Protein AF-A0A3M1F9H2-F1 (afdb_monomer_lite)

Radius of gyration: 16.43 Å; chains: 1; bounding box: 31×28×47 Å

Structure (mmCIF, N/CA/C/O backbone):
data_AF-A0A3M1F9H2-F1
#
_entry.id   AF-A0A3M1F9H2-F1
#
loop_
_atom_site.group_PDB
_atom_site.id
_atom_site.type_symbol
_atom_site.label_atom_id
_atom_site.label_alt_id
_atom_site.label_comp_id
_atom_site.label_asym_id
_atom_site.label_entity_id
_atom_site.label_seq_id
_atom_site.pdbx_PDB_ins_code
_atom_site.Cartn_x
_atom_site.Cartn_y
_atom_site.Cartn_z
_atom_site.occupancy
_atom_site.B_iso_or_equiv
_atom_site.auth_seq_id
_atom_site.auth_comp_id
_atom_site.auth_asym_id
_atom_site.auth_atom_id
_atom_site.pdbx_PDB_model_num
ATOM 1 N N . MET A 1 1 ? -10.374 -6.368 -17.206 1.00 89.44 1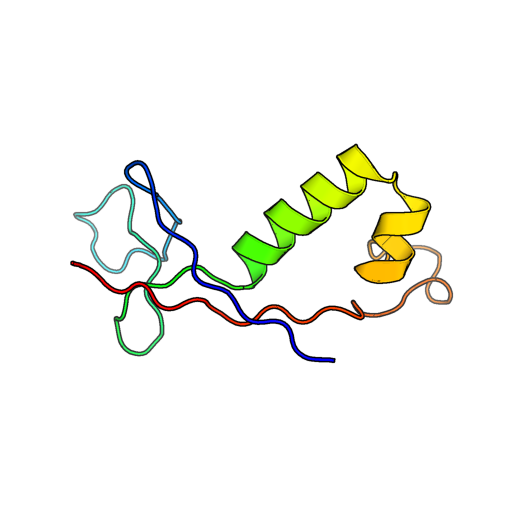 MET A N 1
ATOM 2 C CA . MET A 1 1 ? -10.476 -7.552 -16.316 1.00 89.44 1 MET A CA 1
ATOM 3 C C . MET A 1 1 ? -10.620 -7.065 -14.877 1.00 89.44 1 MET A C 1
ATOM 5 O O . MET A 1 1 ? -9.997 -6.061 -14.565 1.00 89.44 1 MET A O 1
ATOM 9 N N . ARG A 1 2 ? -11.417 -7.723 -14.018 1.00 96.12 2 ARG A N 1
ATOM 10 C CA . ARG A 1 2 ? -11.489 -7.409 -12.576 1.00 96.12 2 ARG A CA 1
ATOM 11 C C . ARG A 1 2 ? -11.201 -8.659 -11.750 1.00 96.12 2 ARG A C 1
ATOM 13 O O . ARG A 1 2 ? -11.836 -9.684 -11.971 1.00 96.12 2 ARG A O 1
ATOM 20 N N . ILE A 1 3 ? -10.285 -8.540 -10.793 1.00 96.12 3 ILE A N 1
ATOM 21 C CA . ILE A 1 3 ? -9.965 -9.575 -9.806 1.00 96.12 3 ILE A CA 1
ATOM 22 C C . ILE A 1 3 ? -10.458 -9.087 -8.443 1.00 96.12 3 ILE A C 1
ATOM 24 O O . ILE A 1 3 ? -10.351 -7.903 -8.133 1.00 96.12 3 ILE A O 1
ATOM 28 N N . LYS A 1 4 ? -11.025 -9.992 -7.644 1.00 96.44 4 LYS A N 1
ATOM 29 C CA . LYS A 1 4 ? -11.442 -9.721 -6.265 1.00 96.44 4 LYS A CA 1
ATOM 30 C C . LYS A 1 4 ? -10.943 -10.828 -5.355 1.00 96.44 4 LYS A C 1
ATOM 32 O O . LYS A 1 4 ? -10.918 -11.989 -5.753 1.00 96.44 4 LYS A O 1
ATOM 37 N N . GLY A 1 5 ? -10.622 -10.465 -4.123 1.00 94.31 5 GLY A N 1
ATOM 38 C CA . GLY A 1 5 ? -10.234 -11.402 -3.082 1.00 94.31 5 GLY A CA 1
ATOM 39 C C . GLY A 1 5 ? -10.469 -10.804 -1.702 1.00 94.31 5 GLY A C 1
ATOM 40 O O . GLY A 1 5 ? -10.765 -9.618 -1.572 1.00 94.31 5 GLY A O 1
ATOM 41 N N . ARG A 1 6 ? -10.344 -11.644 -0.676 1.00 94.75 6 ARG A N 1
ATOM 42 C CA . ARG A 1 6 ? -10.362 -11.235 0.729 1.00 94.75 6 ARG A CA 1
ATOM 43 C C . ARG A 1 6 ? -9.024 -11.607 1.346 1.00 94.75 6 ARG A C 1
ATOM 45 O O . ARG A 1 6 ? -8.632 -12.770 1.291 1.00 94.75 6 ARG A O 1
ATOM 52 N N . PHE A 1 7 ? -8.354 -10.636 1.952 1.00 93.44 7 PHE A N 1
ATOM 53 C CA . PHE A 1 7 ? -7.206 -10.908 2.806 1.00 93.44 7 PHE A CA 1
ATOM 54 C C . PHE A 1 7 ? -7.684 -11.218 4.223 1.00 93.44 7 PHE A C 1
ATOM 56 O O . PHE A 1 7 ? -8.577 -10.556 4.747 1.00 93.44 7 PHE A O 1
ATOM 63 N N . THR A 1 8 ? -7.077 -12.224 4.845 1.00 95.44 8 THR A N 1
ATOM 64 C CA . THR A 1 8 ? -7.284 -12.539 6.260 1.00 95.44 8 THR A CA 1
ATOM 65 C C . THR A 1 8 ? -5.980 -12.277 6.989 1.00 95.44 8 THR A C 1
ATOM 67 O O . THR A 1 8 ? -4.980 -12.951 6.734 1.00 95.44 8 THR A O 1
ATOM 70 N N . ALA A 1 9 ? -5.990 -11.300 7.893 1.00 94.81 9 ALA A N 1
ATOM 71 C CA . ALA A 1 9 ? -4.865 -11.058 8.779 1.00 94.81 9 ALA A CA 1
ATOM 72 C C . ALA A 1 9 ? -4.690 -12.278 9.700 1.00 94.81 9 ALA A C 1
ATOM 74 O O . ALA A 1 9 ? -5.575 -12.605 10.488 1.00 94.81 9 ALA A O 1
ATOM 75 N N . ARG A 1 10 ? -3.568 -12.992 9.556 1.00 96.25 10 ARG A N 1
ATOM 76 C CA . ARG A 1 10 ? -3.232 -14.160 10.396 1.00 96.25 10 ARG A CA 1
ATOM 77 C C . ARG A 1 10 ? -2.582 -13.770 11.724 1.00 96.25 10 ARG A C 1
ATOM 79 O O . ARG A 1 10 ? -2.525 -14.577 12.643 1.00 96.25 10 ARG A O 1
ATOM 86 N N . THR A 1 11 ? -2.086 -12.545 11.796 1.00 95.69 11 THR A N 1
ATOM 87 C CA . THR A 1 11 ? -1.480 -11.900 12.961 1.00 95.69 11 THR A CA 1
ATOM 88 C C . THR A 1 11 ? -2.012 -10.469 13.035 1.00 95.69 11 THR A C 1
ATOM 90 O O . THR A 1 11 ? -2.579 -9.995 12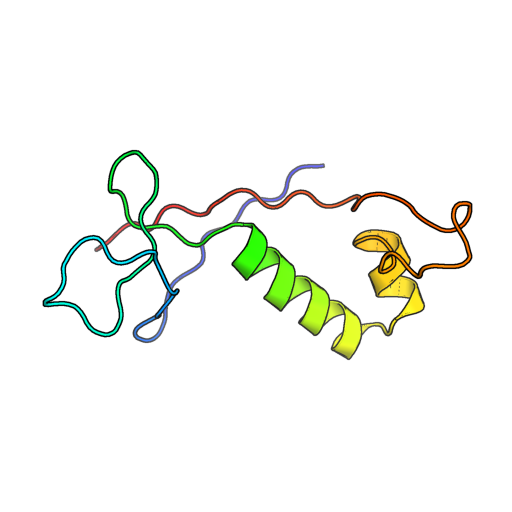.043 1.00 95.69 11 THR A O 1
ATOM 93 N N . PRO A 1 12 ? -1.815 -9.748 14.154 1.00 94.25 12 PRO A N 1
ATOM 94 C CA . PRO A 1 12 ? -2.060 -8.311 14.185 1.00 94.25 12 PRO A CA 1
ATOM 95 C C . PRO A 1 12 ? -1.372 -7.610 13.004 1.00 94.25 12 PRO A C 1
ATOM 97 O O . PRO A 1 12 ? -0.215 -7.900 12.694 1.00 94.25 12 PRO A O 1
ATOM 100 N N . LEU A 1 13 ? -2.108 -6.725 12.331 1.00 92.88 13 LEU A N 1
ATOM 101 C CA . LEU A 1 13 ? -1.653 -5.962 11.172 1.00 92.88 13 LEU A CA 1
ATOM 102 C C . LEU A 1 13 ? -1.673 -4.475 11.524 1.00 92.88 13 LEU A C 1
ATOM 104 O O . LEU A 1 13 ? -2.689 -3.966 11.993 1.00 92.88 13 LEU A O 1
ATOM 108 N N . HIS A 1 14 ? -0.567 -3.784 11.261 1.00 94.19 14 HIS A N 1
ATOM 109 C CA . HIS A 1 14 ? -0.470 -2.335 11.400 1.00 94.19 14 HIS A CA 1
ATOM 110 C C . HIS A 1 14 ? -0.324 -1.695 10.022 1.00 94.19 14 HIS A C 1
ATOM 112 O O . HIS A 1 14 ? 0.523 -2.101 9.227 1.00 94.19 14 HIS A O 1
ATOM 118 N N . VAL A 1 15 ? -1.171 -0.706 9.746 1.00 94.44 15 VAL A N 1
ATOM 119 C CA . VAL A 1 15 ? -1.069 0.168 8.578 1.00 94.44 15 VAL A CA 1
ATOM 120 C C . VAL A 1 15 ? -1.181 1.590 9.096 1.00 94.44 15 VAL A C 1
ATOM 122 O O . VAL A 1 15 ? -2.195 1.944 9.697 1.00 94.44 15 VAL A O 1
ATOM 125 N N . GLY A 1 16 ? -0.121 2.373 8.901 1.00 90.88 16 GLY A N 1
ATOM 126 C CA . GLY A 1 16 ? -0.026 3.725 9.439 1.00 90.88 16 GLY A CA 1
ATOM 127 C C . GLY A 1 16 ? -1.145 4.629 8.930 1.00 90.88 16 GLY A C 1
ATOM 128 O O . GLY A 1 16 ? -1.401 4.698 7.728 1.00 90.88 16 GLY A O 1
ATOM 129 N N . GLY A 1 17 ? -1.803 5.313 9.860 1.00 86.12 17 GLY A N 1
ATOM 130 C CA . GLY A 1 17 ? -2.784 6.356 9.585 1.00 86.12 17 GLY A CA 1
ATOM 131 C C . GLY A 1 17 ? -2.265 7.751 9.913 1.00 86.12 17 GLY A C 1
ATOM 132 O O . GLY A 1 17 ? -1.212 7.919 10.524 1.00 86.12 17 GLY A O 1
ATOM 133 N N . TYR A 1 18 ? -3.041 8.762 9.531 1.00 79.25 18 TYR A N 1
ATOM 134 C CA . TYR A 1 18 ? -2.878 10.102 10.081 1.00 79.25 18 TYR A CA 1
ATOM 135 C C . TYR A 1 18 ? -3.512 10.136 11.478 1.00 79.25 18 TYR A C 1
ATOM 137 O O . TYR A 1 18 ? -4.663 9.730 11.646 1.00 79.25 18 TYR A O 1
ATOM 145 N N . GLY A 1 19 ? -2.745 10.546 12.487 1.00 67.56 19 GLY A N 1
ATOM 146 C CA . GLY A 1 19 ? -3.213 10.605 13.870 1.00 67.56 19 GLY A CA 1
ATOM 147 C C . GLY A 1 19 ? -4.020 11.867 14.126 1.00 67.56 19 GLY A C 1
ATOM 148 O O . GLY A 1 19 ? -3.499 12.965 13.976 1.00 67.56 19 GLY A O 1
ATOM 149 N N . GLU A 1 20 ? -5.276 11.712 14.539 1.00 66.31 20 GLU A N 1
ATOM 150 C CA . GLU A 1 20 ? -6.104 12.836 15.003 1.00 66.31 20 GLU A CA 1
ATOM 151 C C . GLU A 1 20 ? -5.964 13.079 16.513 1.00 66.31 20 GLU A C 1
ATOM 153 O O . GLU A 1 20 ? -6.231 14.177 16.993 1.00 66.31 20 GLU A O 1
ATOM 158 N N . SER A 1 21 ? -5.527 12.063 17.268 1.00 70.94 21 SER A N 1
ATOM 159 C CA . SER A 1 21 ? -5.335 12.142 18.716 1.00 70.94 21 SER A CA 1
ATOM 160 C C . SER A 1 21 ? -3.857 12.216 19.074 1.00 70.94 21 SER A C 1
ATOM 162 O O . SER A 1 21 ? -3.063 11.375 18.655 1.00 70.94 21 SER A O 1
ATOM 164 N N . VAL A 1 22 ? -3.521 13.186 19.923 1.00 66.94 22 VAL A N 1
ATOM 165 C CA . VAL A 1 22 ? -2.188 13.367 20.520 1.00 66.94 22 VAL A CA 1
ATOM 166 C C . VAL A 1 22 ? -1.813 12.230 21.480 1.00 66.94 22 VAL A C 1
ATOM 168 O O . VAL A 1 22 ? -0.658 12.115 21.866 1.00 66.94 22 VAL A O 1
ATOM 171 N N . GLU A 1 23 ? -2.780 11.395 21.866 1.00 75.38 23 GLU A N 1
ATOM 172 C CA . GLU A 1 23 ? -2.594 10.278 22.800 1.00 75.38 23 GLU A CA 1
ATOM 173 C C . GLU A 1 23 ? -2.253 8.955 22.092 1.00 75.38 23 GLU A C 1
ATOM 175 O O . GLU A 1 23 ? -2.064 7.933 22.746 1.00 75.38 23 GLU A O 1
ATOM 180 N N . THR A 1 24 ? -2.231 8.930 20.754 1.00 76.88 24 THR A N 1
ATOM 181 C CA . THR A 1 24 ? -1.957 7.713 19.976 1.00 76.88 24 THR A CA 1
ATOM 182 C C . THR A 1 24 ? -0.636 7.828 19.227 1.00 76.88 24 THR A C 1
ATOM 184 O O . THR A 1 24 ? -0.558 8.503 18.204 1.00 76.88 24 THR A O 1
ATOM 187 N N . ASP A 1 25 ? 0.375 7.089 19.683 1.00 77.81 25 ASP A N 1
ATOM 188 C CA . ASP A 1 25 ? 1.717 7.125 19.086 1.00 77.81 25 ASP A CA 1
ATOM 189 C C . ASP A 1 25 ? 1.786 6.458 17.696 1.00 77.81 25 ASP A C 1
ATOM 191 O O . ASP A 1 25 ? 2.606 6.836 16.861 1.00 77.81 25 ASP A O 1
ATOM 195 N N . LEU A 1 26 ? 0.926 5.462 17.425 1.00 84.81 26 LEU A N 1
ATOM 196 C CA . LEU A 1 26 ? 0.920 4.670 16.182 1.00 84.81 26 LEU A CA 1
ATOM 197 C C . LEU A 1 26 ? -0.504 4.454 15.636 1.00 84.81 26 LEU A C 1
ATOM 199 O O . LEU A 1 26 ? -1.016 3.329 15.657 1.00 84.81 26 LEU A O 1
ATOM 203 N N . PRO A 1 27 ? -1.161 5.513 15.135 1.00 89.81 27 PRO A N 1
ATOM 204 C CA . PRO A 1 27 ? -2.530 5.433 14.642 1.00 89.81 27 PRO A CA 1
ATOM 205 C C . PRO A 1 27 ? -2.657 4.460 13.465 1.00 89.81 27 PRO A C 1
ATOM 207 O O . PRO A 1 27 ? -1.777 4.361 12.606 1.00 89.81 27 PRO A O 1
ATOM 210 N N . LEU A 1 28 ? -3.790 3.758 13.423 1.00 92.19 28 LEU A N 1
ATOM 211 C CA . LEU A 1 28 ? -4.184 2.917 12.294 1.00 92.19 28 LEU A CA 1
ATOM 212 C C . LEU A 1 28 ? -4.882 3.753 11.218 1.00 92.19 28 LEU A C 1
ATOM 214 O O . LEU A 1 28 ? -5.588 4.714 11.527 1.00 92.19 28 LEU A O 1
ATOM 218 N N . ALA A 1 29 ? -4.719 3.359 9.957 1.00 93.94 29 ALA A N 1
ATOM 219 C CA . ALA A 1 29 ? -5.359 4.013 8.824 1.00 93.94 29 ALA A CA 1
ATOM 220 C C . ALA A 1 29 ? -6.896 3.990 8.927 1.00 93.94 29 ALA A C 1
ATOM 222 O O . ALA A 1 29 ? -7.522 2.934 9.063 1.00 93.94 29 ALA A O 1
ATOM 223 N N . ARG A 1 30 ? -7.501 5.180 8.821 1.00 93.12 30 ARG A N 1
ATOM 224 C CA . ARG A 1 30 ? -8.950 5.393 8.732 1.00 93.12 30 ARG A CA 1
ATOM 225 C C . ARG A 1 30 ? -9.295 6.200 7.490 1.00 93.12 30 ARG A C 1
ATOM 227 O O . ARG A 1 30 ? -8.562 7.122 7.136 1.00 93.12 30 ARG A O 1
ATOM 234 N N . ASN A 1 31 ? -10.375 5.831 6.813 1.00 91.69 31 ASN A N 1
ATOM 235 C CA . ASN A 1 31 ? -10.874 6.589 5.668 1.00 91.69 31 ASN A CA 1
ATOM 236 C C . ASN A 1 31 ? -11.670 7.824 6.140 1.00 91.69 31 ASN A C 1
ATOM 238 O O . ASN A 1 31 ? -11.877 8.022 7.337 1.00 91.69 31 ASN A O 1
ATOM 242 N N . GLY A 1 32 ? -12.164 8.642 5.205 1.00 89.44 32 GLY A N 1
ATOM 243 C CA . GLY A 1 32 ? -12.948 9.846 5.530 1.00 89.44 32 GLY A CA 1
ATOM 244 C C . GLY A 1 32 ? -14.280 9.587 6.253 1.00 89.44 32 GLY A C 1
ATOM 245 O O . GLY A 1 32 ? -14.894 10.529 6.741 1.00 89.44 32 GLY A O 1
ATOM 246 N N . ALA A 1 33 ? -14.722 8.329 6.344 1.00 91.50 33 ALA A N 1
ATOM 247 C CA . ALA A 1 33 ? -15.886 7.906 7.123 1.00 91.50 33 ALA A CA 1
ATOM 248 C C . ALA A 1 33 ? -15.508 7.333 8.506 1.00 91.50 33 ALA A C 1
ATOM 250 O O . ALA A 1 33 ? -16.370 6.832 9.224 1.00 91.50 33 ALA A O 1
ATOM 251 N N . GLY A 1 34 ? -14.225 7.369 8.882 1.00 90.12 34 GLY A N 1
ATOM 252 C CA . GLY A 1 34 ? -13.719 6.832 10.147 1.00 90.12 34 GLY A CA 1
ATOM 253 C C . GLY A 1 34 ? -13.556 5.307 10.180 1.00 90.12 34 GLY A C 1
ATOM 254 O O . GLY A 1 34 ? -13.135 4.768 11.207 1.00 90.12 34 GLY A O 1
ATOM 255 N N . ALA A 1 35 ? -13.844 4.603 9.081 1.00 92.94 35 ALA A N 1
ATOM 256 C CA . ALA A 1 35 ? -13.700 3.153 8.995 1.00 92.94 35 ALA A CA 1
ATOM 257 C C . ALA A 1 35 ? -12.237 2.749 8.780 1.00 92.94 35 ALA A C 1
ATOM 259 O O . ALA A 1 35 ? -11.477 3.436 8.092 1.00 92.94 35 ALA A O 1
ATOM 260 N N . TRP A 1 36 ? -11.840 1.621 9.371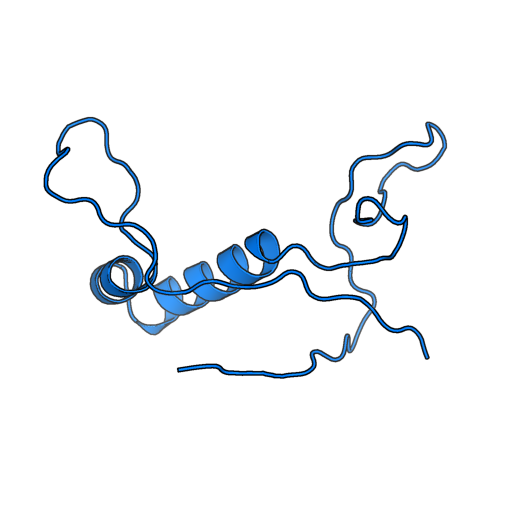 1.00 94.38 36 TRP A N 1
ATOM 261 C CA . TRP A 1 36 ? -10.490 1.082 9.223 1.00 94.38 36 TRP A CA 1
ATOM 262 C C . TRP A 1 36 ? -10.326 0.499 7.823 1.00 94.38 36 TRP A C 1
ATOM 264 O O . TRP A 1 36 ? -11.200 -0.214 7.326 1.00 94.38 36 TRP A O 1
ATOM 274 N N . TYR A 1 37 ? -9.199 0.789 7.187 1.00 96.12 37 TYR A N 1
ATOM 275 C CA . TYR A 1 37 ? -8.933 0.332 5.829 1.00 96.12 37 TYR A CA 1
ATOM 276 C C . TYR A 1 37 ? -7.440 0.111 5.604 1.00 96.12 37 TYR A C 1
ATOM 278 O O . TYR A 1 37 ? -6.596 0.614 6.344 1.00 96.12 37 TYR A O 1
ATOM 286 N N . ILE A 1 38 ? -7.119 -0.644 4.561 1.00 96.69 38 ILE A N 1
ATOM 287 C CA . ILE A 1 38 ? -5.777 -0.723 3.999 1.00 96.69 38 ILE A CA 1
ATOM 288 C C . ILE A 1 38 ? -5.785 0.122 2.721 1.00 96.69 38 ILE A C 1
ATOM 290 O O . ILE A 1 38 ? -6.543 -0.212 1.803 1.00 96.69 38 ILE A O 1
ATOM 294 N N . PRO A 1 39 ? -4.956 1.177 2.621 1.00 96.12 39 PRO A N 1
ATOM 295 C CA . PRO A 1 39 ? -4.850 1.960 1.402 1.00 96.12 39 PRO A CA 1
ATOM 296 C C . PRO A 1 39 ? -4.435 1.090 0.214 1.00 96.12 39 PRO A C 1
ATOM 298 O O . PRO A 1 39 ? -3.495 0.289 0.304 1.00 96.12 39 PRO A O 1
ATOM 301 N N . GLY A 1 40 ? -5.081 1.287 -0.932 1.00 96.94 40 GLY A N 1
ATOM 302 C CA . GLY A 1 40 ? -4.752 0.605 -2.182 1.00 96.94 40 GLY A CA 1
ATOM 303 C C . GLY A 1 40 ? -3.311 0.877 -2.617 1.00 96.94 40 GLY A C 1
ATOM 304 O O . GLY A 1 40 ? -2.662 0.017 -3.212 1.00 96.94 40 GLY A O 1
ATOM 305 N N . THR A 1 41 ? -2.750 2.026 -2.231 1.00 95.31 41 THR A N 1
ATOM 306 C CA . THR A 1 41 ? -1.332 2.365 -2.426 1.00 95.31 41 THR A CA 1
ATOM 307 C C . THR A 1 41 ? -0.393 1.500 -1.582 1.00 95.31 41 THR A C 1
ATOM 309 O O . THR A 1 41 ? 0.647 1.076 -2.086 1.00 95.31 41 THR A O 1
ATOM 312 N N . SER A 1 42 ? -0.759 1.160 -0.342 1.00 96.31 42 SER A N 1
ATOM 313 C CA . SER A 1 42 ? 0.009 0.230 0.498 1.00 96.31 42 SER A CA 1
ATOM 314 C C . SER A 1 42 ? 0.029 -1.175 -0.109 1.00 96.31 42 SER A C 1
ATOM 316 O O . SER A 1 42 ? 1.089 -1.797 -0.191 1.00 96.31 42 SER A O 1
ATOM 318 N N . ILE A 1 43 ? -1.118 -1.652 -0.606 1.00 96.69 43 ILE A N 1
ATOM 319 C CA . ILE A 1 43 ? -1.219 -2.947 -1.301 1.00 96.69 43 ILE A CA 1
ATOM 320 C C . ILE A 1 43 ? -0.399 -2.920 -2.599 1.00 96.69 43 ILE A C 1
ATOM 322 O O . ILE A 1 43 ? 0.380 -3.837 -2.859 1.00 96.69 43 ILE A O 1
ATOM 326 N N . THR A 1 44 ? -0.525 -1.845 -3.383 1.00 96.88 44 THR A N 1
ATOM 327 C CA . THR A 1 44 ? 0.248 -1.622 -4.616 1.00 96.88 44 THR A CA 1
ATOM 328 C C . THR A 1 44 ? 1.748 -1.693 -4.349 1.00 96.88 44 THR A C 1
ATOM 330 O O . THR A 1 44 ? 2.459 -2.373 -5.081 1.00 96.88 44 THR A O 1
ATOM 333 N N . GLY A 1 45 ? 2.238 -1.046 -3.286 1.00 95.56 45 GLY A N 1
ATOM 334 C CA . GLY A 1 45 ? 3.658 -1.058 -2.930 1.00 95.56 45 GLY A CA 1
ATOM 335 C C . GLY A 1 45 ? 4.193 -2.467 -2.675 1.00 95.56 45 GLY A C 1
ATOM 336 O O . GLY A 1 45 ? 5.217 -2.848 -3.243 1.00 95.56 45 GLY A O 1
ATOM 337 N N . VAL A 1 46 ? 3.471 -3.264 -1.881 1.00 96.31 46 VAL A N 1
ATOM 338 C CA . VAL A 1 46 ? 3.857 -4.653 -1.579 1.00 96.31 46 VAL A CA 1
ATOM 339 C C . VAL A 1 46 ? 3.811 -5.530 -2.832 1.00 96.31 46 VAL A C 1
ATOM 341 O O . VAL A 1 46 ? 4.754 -6.278 -3.085 1.00 96.31 46 VAL A O 1
ATOM 344 N N . LEU A 1 47 ? 2.754 -5.422 -3.646 1.00 96.12 47 LEU A N 1
ATOM 345 C CA . LEU A 1 47 ? 2.628 -6.202 -4.881 1.00 96.12 47 LEU A CA 1
ATOM 346 C C . LEU A 1 47 ? 3.694 -5.823 -5.915 1.00 96.12 47 LEU A C 1
ATOM 348 O O . LEU A 1 47 ? 4.299 -6.716 -6.503 1.00 96.12 47 LEU A O 1
ATOM 352 N N . ARG A 1 48 ? 3.973 -4.527 -6.106 1.00 96.69 48 ARG A N 1
ATOM 353 C CA . ARG A 1 48 ? 5.028 -4.054 -7.014 1.00 96.69 48 ARG A CA 1
ATOM 354 C C . ARG A 1 48 ? 6.405 -4.540 -6.562 1.00 96.69 48 ARG A C 1
ATOM 356 O O . ARG A 1 48 ? 7.172 -5.017 -7.393 1.00 96.69 48 ARG A O 1
ATOM 363 N N . ALA A 1 49 ? 6.705 -4.472 -5.263 1.00 97.19 49 ALA A N 1
ATOM 364 C CA . ALA A 1 49 ? 7.961 -4.985 -4.712 1.00 97.19 49 ALA A CA 1
ATOM 365 C C . ALA A 1 49 ? 8.094 -6.506 -4.899 1.00 97.19 49 ALA A C 1
ATOM 367 O O . ALA A 1 49 ? 9.160 -6.997 -5.273 1.00 97.19 49 ALA A O 1
ATOM 368 N N . TRP A 1 50 ? 7.005 -7.251 -4.694 1.00 97.62 50 TRP A N 1
ATOM 369 C CA . TRP A 1 50 ? 6.977 -8.685 -4.963 1.00 97.62 50 TRP A CA 1
ATOM 370 C C . TRP A 1 50 ? 7.185 -8.995 -6.453 1.00 97.62 50 TRP A C 1
ATOM 372 O O . TRP A 1 50 ? 8.013 -9.845 -6.774 1.00 97.62 50 TRP A O 1
ATOM 382 N N . CYS A 1 51 ? 6.513 -8.279 -7.365 1.00 97.56 51 CYS A N 1
ATOM 383 C CA . CYS A 1 51 ? 6.713 -8.425 -8.810 1.00 97.56 51 CYS A CA 1
ATOM 384 C C . CYS A 1 51 ? 8.169 -8.173 -9.209 1.00 97.56 51 CYS A C 1
ATOM 386 O O . CYS A 1 51 ? 8.730 -8.968 -9.958 1.00 97.56 51 CYS A O 1
ATOM 388 N N . LEU A 1 52 ? 8.790 -7.126 -8.660 1.00 96.81 52 LEU A N 1
ATOM 389 C CA . LEU A 1 52 ? 10.196 -6.818 -8.908 1.00 96.81 52 LEU A CA 1
ATOM 390 C C . LEU A 1 52 ? 11.096 -7.980 -8.483 1.00 96.81 52 LEU A C 1
ATOM 392 O O . LEU A 1 52 ? 11.959 -8.404 -9.249 1.00 96.81 52 LEU A O 1
ATOM 396 N N . SER A 1 53 ? 10.859 -8.532 -7.291 1.00 98.06 53 SER A N 1
ATOM 397 C CA . SER A 1 53 ? 11.618 -9.678 -6.786 1.00 98.06 53 SER A CA 1
ATOM 398 C C . SER A 1 53 ? 11.386 -10.962 -7.590 1.00 98.06 53 SER A C 1
ATOM 400 O O . SER A 1 53 ? 12.294 -11.786 -7.664 1.00 98.06 53 SER A O 1
ATOM 402 N N . ALA A 1 54 ? 10.183 -11.171 -8.128 1.00 98.06 54 ALA A N 1
ATOM 403 C CA . ALA A 1 54 ? 9.793 -12.419 -8.784 1.00 98.06 54 ALA A CA 1
ATOM 404 C C . ALA A 1 54 ? 10.074 -12.433 -10.296 1.00 98.06 54 ALA A C 1
ATOM 406 O O . ALA A 1 54 ? 10.380 -13.487 -10.849 1.00 98.06 54 ALA A O 1
ATOM 407 N N . PHE A 1 55 ? 9.957 -11.281 -10.961 1.00 97.19 55 PHE A N 1
ATOM 408 C CA . PHE A 1 55 ? 9.958 -11.166 -12.424 1.00 97.19 55 PHE A CA 1
ATOM 409 C C . PHE A 1 55 ? 10.963 -10.141 -12.968 1.00 97.19 55 PHE A C 1
ATOM 411 O O . PHE A 1 55 ? 11.154 -10.075 -14.181 1.00 97.19 55 PHE A O 1
ATOM 418 N N . GLY A 1 56 ? 11.617 -9.358 -12.105 1.00 96.81 56 GLY A N 1
ATOM 419 C CA . GLY A 1 56 ? 12.583 -8.336 -12.508 1.00 96.81 56 GLY A CA 1
ATOM 420 C C . GLY A 1 56 ? 11.956 -6.993 -12.901 1.00 96.81 56 GLY A C 1
ATOM 421 O O . GLY A 1 56 ? 10.735 -6.817 -12.909 1.00 96.81 56 GLY A O 1
ATOM 422 N N . GLU A 1 57 ? 12.822 -6.020 -13.188 1.00 94.25 57 GLU A N 1
ATO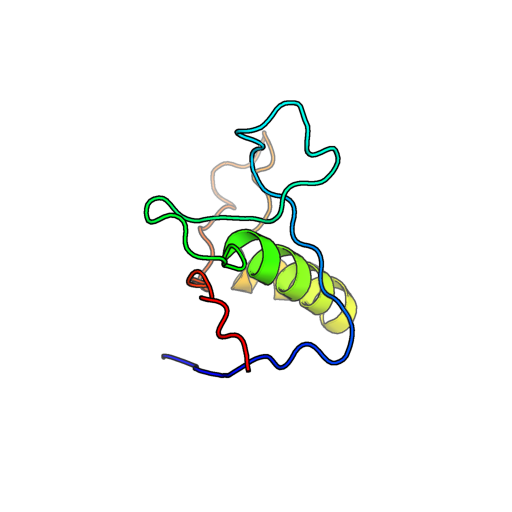M 423 C CA . GLU A 1 57 ? 12.451 -4.614 -13.405 1.00 94.25 57 GLU A CA 1
ATOM 424 C C . GLU A 1 57 ? 11.630 -4.416 -14.680 1.00 94.25 57 GLU A C 1
ATOM 426 O O . GLU A 1 57 ? 10.548 -3.845 -14.613 1.00 94.25 57 GLU A O 1
ATOM 431 N N . GLU A 1 58 ? 12.072 -4.970 -15.813 1.00 92.44 58 GLU A N 1
ATOM 432 C CA . GLU A 1 58 ? 11.400 -4.792 -17.108 1.00 92.44 58 GLU A CA 1
ATOM 433 C C . GLU A 1 58 ? 9.934 -5.248 -17.066 1.00 92.44 58 GLU A C 1
ATOM 435 O O . GLU A 1 58 ? 9.028 -4.491 -17.411 1.00 92.44 58 GLU A O 1
ATOM 440 N N . ALA A 1 59 ? 9.675 -6.459 -16.561 1.00 93.88 59 ALA A N 1
ATOM 441 C CA . ALA A 1 59 ? 8.317 -6.981 -16.430 1.00 93.88 59 ALA A CA 1
ATOM 442 C C . ALA A 1 59 ? 7.474 -6.181 -15.419 1.00 93.88 59 ALA A C 1
ATOM 444 O O . ALA A 1 59 ? 6.267 -6.011 -15.606 1.00 93.88 59 ALA A O 1
ATOM 445 N N . THR A 1 60 ? 8.098 -5.682 -14.350 1.00 95.69 60 THR A N 1
ATOM 446 C CA . THR A 1 60 ? 7.419 -4.873 -13.329 1.00 95.69 60 THR A CA 1
ATOM 447 C C . THR A 1 60 ? 7.016 -3.515 -13.886 1.00 95.69 60 THR A C 1
ATOM 449 O O . THR A 1 60 ? 5.875 -3.095 -13.692 1.00 95.69 60 THR A O 1
ATOM 452 N N . ASP A 1 61 ? 7.908 -2.848 -14.607 1.00 93.62 61 ASP A N 1
ATOM 453 C CA . ASP A 1 61 ? 7.660 -1.525 -15.170 1.00 93.62 61 ASP A CA 1
ATOM 454 C C . ASP A 1 61 ? 6.619 -1.568 -16.288 1.00 93.62 61 ASP A C 1
ATOM 456 O O . ASP A 1 61 ? 5.758 -0.691 -16.333 1.00 93.62 61 ASP A O 1
ATOM 460 N N . VAL A 1 62 ? 6.597 -2.631 -17.103 1.00 93.69 62 VAL A N 1
ATOM 461 C CA . VAL A 1 62 ? 5.532 -2.854 -18.099 1.00 93.69 62 VAL A CA 1
ATOM 462 C C . VAL A 1 62 ? 4.146 -2.882 -17.452 1.00 93.69 62 VAL A C 1
ATOM 464 O O . VAL A 1 62 ? 3.189 -2.388 -18.041 1.00 93.69 62 VAL A O 1
ATOM 467 N N . LEU A 1 63 ? 4.004 -3.450 -16.251 1.00 94.50 63 LEU A N 1
ATOM 468 C CA . LEU A 1 63 ? 2.704 -3.585 -15.589 1.00 94.50 63 LEU A CA 1
ATOM 469 C C . LEU A 1 63 ? 2.336 -2.357 -14.742 1.00 94.50 63 LEU A C 1
ATOM 471 O O . LEU A 1 63 ? 1.208 -1.860 -14.812 1.00 94.50 63 LEU A O 1
ATOM 475 N N . TRP A 1 64 ? 3.281 -1.888 -13.929 1.00 94.81 64 TRP A N 1
ATOM 476 C CA . TRP A 1 64 ? 3.057 -0.878 -12.889 1.00 94.81 64 TRP A CA 1
ATOM 477 C C . TRP A 1 64 ? 3.433 0.544 -13.318 1.00 94.81 64 TRP A C 1
ATOM 479 O O . TRP A 1 64 ? 3.128 1.495 -12.599 1.00 94.81 64 TRP A O 1
ATOM 489 N N . GLY A 1 65 ? 4.057 0.695 -14.484 1.00 92.25 65 GLY A N 1
ATOM 490 C CA . GLY A 1 65 ? 4.642 1.944 -14.950 1.00 92.25 65 GLY A CA 1
ATOM 491 C C . GLY A 1 65 ? 6.074 2.125 -14.430 1.00 92.25 65 GLY A C 1
ATOM 492 O O . GLY A 1 65 ? 6.334 1.879 -13.243 1.00 92.25 65 GLY A O 1
ATOM 493 N N . PRO A 1 66 ? 7.011 2.569 -15.287 1.00 87.88 66 PRO A N 1
ATOM 494 C CA . PRO A 1 66 ? 8.365 2.888 -14.862 1.00 87.88 66 PRO A CA 1
ATOM 495 C C . PRO A 1 66 ? 8.377 4.130 -13.959 1.00 87.88 66 PRO A C 1
ATOM 497 O O . PRO A 1 66 ? 7.526 5.018 -14.099 1.00 87.88 66 PRO A O 1
ATOM 500 N N . PRO A 1 67 ? 9.347 4.241 -13.035 1.00 80.56 67 PRO A N 1
ATOM 501 C CA . PRO A 1 67 ? 9.511 5.448 -12.239 1.00 80.56 67 PRO A CA 1
ATOM 502 C C . PRO A 1 67 ? 9.756 6.659 -13.149 1.00 80.56 67 PRO A C 1
ATOM 504 O O . PRO A 1 67 ? 10.466 6.581 -14.152 1.00 80.56 67 PRO A O 1
ATOM 507 N N . MET A 1 68 ? 9.181 7.808 -12.789 1.00 70.94 68 MET A N 1
ATOM 508 C CA . MET A 1 68 ? 9.434 9.055 -13.511 1.00 70.94 68 MET A CA 1
ATOM 509 C C . MET A 1 68 ? 10.892 9.483 -13.319 1.00 70.94 68 MET A C 1
ATOM 511 O O . MET A 1 68 ? 11.251 10.104 -12.317 1.00 70.94 68 MET A O 1
ATOM 515 N N . THR A 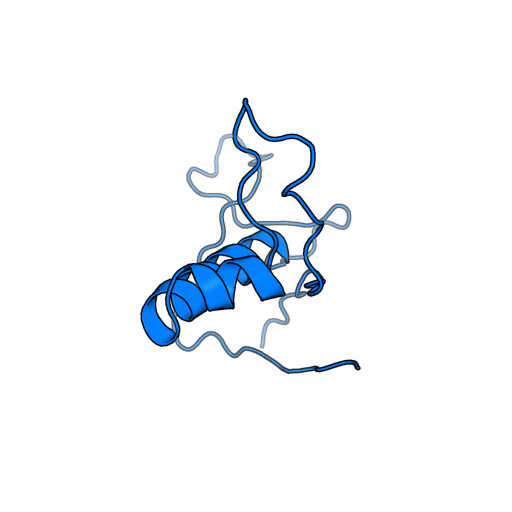1 69 ? 11.738 9.186 -14.299 1.00 66.31 69 THR A N 1
ATOM 516 C CA . THR A 1 69 ? 13.124 9.654 -14.323 1.00 66.31 69 THR A CA 1
ATOM 517 C C . THR A 1 69 ? 13.180 11.028 -14.990 1.00 66.31 69 THR A C 1
ATOM 519 O O . THR A 1 69 ? 12.755 11.194 -16.136 1.00 66.31 69 THR A O 1
ATOM 522 N N . ARG A 1 70 ? 13.723 12.037 -14.291 1.00 57.44 70 ARG A N 1
ATOM 523 C CA . ARG A 1 70 ? 14.003 13.362 -14.875 1.00 57.44 70 ARG A CA 1
ATOM 524 C C . ARG A 1 70 ? 15.022 13.198 -16.011 1.00 57.44 70 ARG A C 1
ATOM 526 O O . ARG A 1 70 ? 16.215 13.121 -15.746 1.00 57.44 70 ARG A O 1
ATOM 533 N N . GLY A 1 71 ? 14.559 13.114 -17.258 1.00 62.62 71 GLY A N 1
ATOM 534 C CA . GLY A 1 71 ? 15.437 13.029 -18.433 1.00 62.62 71 GLY A CA 1
ATOM 535 C C . GLY A 1 71 ? 14.894 12.246 -19.628 1.00 62.62 71 GLY A C 1
ATOM 536 O O . GLY A 1 71 ? 15.474 12.347 -20.702 1.00 62.62 71 GLY A O 1
ATOM 537 N N . ASN A 1 72 ? 13.796 11.494 -19.485 1.00 62.81 72 ASN A N 1
ATOM 538 C CA . ASN A 1 72 ? 13.182 10.800 -20.621 1.00 62.81 72 ASN A CA 1
ATOM 539 C C . ASN A 1 72 ? 11.642 10.851 -20.553 1.00 62.81 72 ASN A C 1
ATOM 541 O O . ASN A 1 72 ? 11.017 9.893 -20.096 1.00 62.81 72 ASN A O 1
ATOM 545 N N . PRO A 1 73 ? 11.029 11.983 -20.949 1.00 61.84 73 PRO A N 1
ATOM 546 C CA . PRO A 1 73 ? 9.583 12.187 -20.848 1.00 61.84 73 PRO A CA 1
ATOM 547 C C . PRO A 1 73 ? 8.768 11.234 -21.740 1.00 61.84 73 PRO A C 1
ATOM 549 O O . PRO A 1 73 ? 7.606 10.985 -21.438 1.00 61.84 73 PRO A O 1
ATOM 552 N N . ASP A 1 74 ? 9.385 10.651 -22.773 1.00 68.25 74 ASP A N 1
ATOM 553 C CA . ASP A 1 74 ? 8.707 9.814 -23.773 1.00 68.25 74 ASP A CA 1
ATOM 554 C C . ASP A 1 74 ? 8.699 8.314 -23.423 1.00 68.25 74 ASP A C 1
ATOM 556 O O . ASP A 1 74 ? 8.129 7.503 -24.151 1.00 68.25 74 ASP A O 1
ATOM 560 N N . ARG A 1 75 ? 9.328 7.918 -22.306 1.00 69.94 75 ARG A N 1
ATOM 561 C CA . ARG A 1 75 ? 9.423 6.515 -21.856 1.00 69.94 75 ARG A CA 1
ATOM 562 C C . ARG A 1 75 ? 8.519 6.152 -20.674 1.00 69.94 75 ARG A C 1
ATOM 564 O O . ARG A 1 75 ? 8.677 5.078 -20.103 1.00 69.94 75 ARG A O 1
ATOM 571 N N . GLY A 1 76 ? 7.579 7.018 -20.301 1.00 78.38 76 GLY A N 1
ATOM 572 C CA . GLY A 1 76 ? 6.673 6.790 -19.175 1.00 78.38 76 GLY A CA 1
ATOM 573 C C . GLY A 1 76 ? 5.268 6.367 -19.597 1.00 78.38 76 GLY A C 1
ATOM 574 O O . GLY A 1 76 ? 4.723 6.875 -20.572 1.00 78.38 76 GLY A O 1
ATOM 575 N N . HIS A 1 77 ? 4.642 5.493 -18.813 1.00 89.06 77 HIS A N 1
ATOM 576 C CA . HIS A 1 77 ? 3.195 5.290 -18.842 1.00 89.06 77 HIS A CA 1
ATOM 577 C C . HIS A 1 77 ? 2.658 5.159 -17.416 1.00 89.06 77 HIS A C 1
ATOM 579 O O . HIS A 1 77 ? 3.389 4.813 -16.488 1.00 89.06 77 HIS A O 1
ATOM 585 N N . ALA A 1 78 ? 1.369 5.446 -17.239 1.00 90.38 78 ALA A N 1
ATOM 586 C CA . ALA A 1 78 ? 0.681 5.164 -15.985 1.00 90.38 78 ALA A CA 1
ATOM 587 C C . ALA A 1 78 ? 0.533 3.647 -15.781 1.00 90.38 78 ALA A C 1
ATOM 589 O O . ALA A 1 78 ? 0.499 2.887 -16.750 1.00 90.38 78 ALA A O 1
ATOM 590 N N . SER A 1 79 ? 0.406 3.215 -14.526 1.00 94.19 79 SER A N 1
ATOM 591 C CA . SER A 1 79 ? 0.120 1.817 -14.182 1.00 94.19 79 SER A CA 1
ATOM 592 C C . SER A 1 79 ? -1.096 1.288 -14.950 1.00 94.19 79 SER A C 1
ATOM 594 O O . SER A 1 79 ? -2.135 1.949 -15.005 1.00 94.19 79 SER A O 1
ATOM 596 N N . PHE A 1 80 ? -0.999 0.068 -15.484 1.00 95.50 80 PHE A N 1
ATOM 597 C CA . PHE A 1 80 ? -2.156 -0.643 -16.045 1.00 95.50 80 PHE A CA 1
ATOM 598 C C . PHE A 1 80 ? -2.982 -1.363 -14.972 1.00 95.50 80 PHE A C 1
ATOM 600 O O . PHE A 1 80 ? -4.045 -1.916 -15.264 1.00 95.50 80 PHE A O 1
ATOM 607 N N . VAL A 1 81 ? -2.505 -1.358 -13.725 1.00 95.62 81 VAL A N 1
ATOM 608 C CA . VAL A 1 81 ? -3.179 -1.943 -12.566 1.00 95.62 81 VAL A CA 1
ATOM 609 C C . VAL A 1 81 ? -3.668 -0.832 -11.648 1.00 95.62 81 VAL A C 1
ATOM 611 O O . VAL A 1 81 ? -2.889 0.005 -11.190 1.00 95.62 81 VAL A O 1
ATOM 614 N N . LEU A 1 82 ? -4.963 -0.867 -11.346 1.00 96.50 82 LEU A N 1
ATOM 615 C CA . LEU A 1 82 ? -5.589 -0.062 -10.305 1.00 96.50 82 LEU A CA 1
ATOM 616 C C . LEU A 1 82 ? -5.922 -0.972 -9.123 1.00 96.50 82 LEU A C 1
ATOM 618 O O . LEU A 1 82 ? -6.578 -2.000 -9.303 1.00 96.50 82 LEU A O 1
ATOM 622 N N . ILE A 1 83 ? -5.489 -0.580 -7.927 1.00 97.25 83 ILE A N 1
ATOM 623 C CA . ILE A 1 83 ? -5.829 -1.259 -6.677 1.00 97.25 83 ILE A CA 1
ATOM 624 C C . ILE A 1 83 ? -6.730 -0.338 -5.860 1.00 97.25 83 ILE A C 1
ATOM 626 O O . ILE A 1 83 ? -6.353 0.791 -5.554 1.00 97.25 83 ILE A O 1
ATOM 630 N N . GLU A 1 84 ? -7.921 -0.829 -5.530 1.00 97.56 84 GLU A N 1
ATOM 631 C CA . GLU A 1 84 ? -8.872 -0.137 -4.659 1.00 97.56 84 GLU A CA 1
ATOM 632 C C . GLU A 1 84 ? -8.456 -0.281 -3.185 1.00 97.56 84 GLU A C 1
ATOM 634 O O . GLU A 1 84 ? -7.790 -1.247 -2.800 1.00 97.56 84 GLU A O 1
ATOM 639 N N . ASP A 1 85 ? -8.876 0.675 -2.359 1.00 96.88 85 ASP A N 1
ATOM 640 C CA . ASP A 1 85 ? -8.782 0.584 -0.903 1.00 96.88 85 ASP A CA 1
ATOM 641 C C . ASP A 1 85 ? -9.542 -0.647 -0.384 1.00 96.88 85 ASP A C 1
ATOM 643 O O . ASP A 1 85 ? -10.644 -0.959 -0.845 1.00 96.88 85 ASP A O 1
ATOM 647 N N . ALA A 1 86 ? -8.967 -1.346 0.595 1.00 96.56 86 ALA A N 1
ATOM 648 C CA . ALA A 1 86 ? -9.584 -2.523 1.198 1.00 96.56 86 ALA A CA 1
ATOM 649 C C . ALA A 1 86 ? -10.141 -2.189 2.585 1.00 96.56 86 ALA A C 1
ATOM 651 O O . ALA A 1 86 ? -9.388 -1.925 3.520 1.00 96.56 86 ALA A O 1
ATOM 652 N N . GLU A 1 87 ? -11.462 -2.232 2.731 1.00 95.81 87 GLU A N 1
ATOM 653 C CA . GLU A 1 87 ? -12.128 -2.036 4.019 1.00 95.81 87 GLU A CA 1
ATOM 654 C C . GLU A 1 87 ? -11.878 -3.221 4.965 1.00 95.81 87 GLU A C 1
ATOM 656 O O . GLU A 1 87 ? -11.919 -4.389 4.559 1.00 95.81 87 GLU A O 1
ATOM 661 N N . VAL A 1 88 ? -11.610 -2.927 6.238 1.00 95.88 88 VAL A N 1
ATOM 662 C CA . VAL A 1 88 ? -11.376 -3.945 7.267 1.00 95.88 88 VAL A CA 1
ATOM 663 C C . VAL A 1 88 ? -12.699 -4.324 7.920 1.00 95.88 88 VAL A C 1
ATOM 665 O O . VAL A 1 88 ? -13.379 -3.494 8.514 1.00 95.88 88 VAL A O 1
ATOM 668 N N . THR A 1 89 ? -13.035 -5.612 7.873 1.00 93.75 89 THR A N 1
ATOM 669 C CA . THR A 1 89 ? -14.125 -6.187 8.669 1.00 93.75 89 THR A CA 1
ATOM 670 C C . THR A 1 89 ? -13.539 -6.885 9.889 1.00 93.75 89 THR A C 1
ATOM 672 O O . THR A 1 89 ? -12.678 -7.756 9.743 1.00 93.75 89 THR A O 1
ATOM 675 N N . LEU A 1 90 ? -14.004 -6.511 11.079 1.00 88.31 90 LEU A N 1
ATOM 676 C CA . LEU A 1 90 ? -13.657 -7.192 12.325 1.00 88.31 90 LEU A CA 1
ATOM 677 C C . LEU A 1 90 ? -14.579 -8.400 12.549 1.00 88.31 90 LEU A C 1
ATOM 679 O O . LEU A 1 90 ? -15.706 -8.383 12.048 1.00 88.31 90 LEU A O 1
ATOM 683 N N . PRO A 1 91 ? -14.089 -9.454 13.225 1.00 77.12 91 PRO A N 1
ATOM 684 C CA . PRO A 1 91 ? -14.912 -10.597 13.611 1.00 77.12 91 PRO A CA 1
ATOM 685 C C . PRO A 1 91 ? -16.045 -10.218 14.570 1.00 77.12 91 PRO A C 1
ATOM 687 O O . PRO A 1 91 ? -15.895 -9.220 15.313 1.00 77.12 91 PRO A O 1
#

Secondary structure (DSSP, 8-state):
------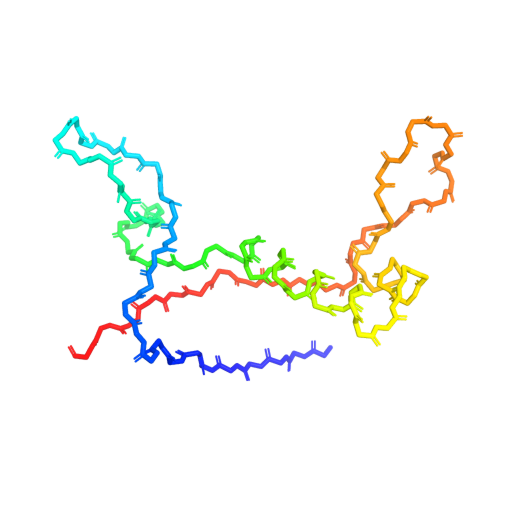---SS----B-----TT-SSPBPB-TTS-BEE-HHHHHHHHHHHHHHHH-HHHHHHHH-----TT-GGG----S-----EEPPP-

Foldseek 3Di:
DDDDDDDDDPDDDADADDDPDPPDPGDAHADPVRFGWHAQVNVVVVVLVVCCVPPNDVVSCVAQWDPDDPPCPPRTDHHPDDGHIGTDDDD

pLDDT: mean 89.32, std 10.51, range [57.44, 98.06]

Sequence (91 aa):
MRIKGRFTARTPLHVGGYGESVETDLPLARNGAGAWYIPGTSITGVLRAWCLSAFGEEATDVLWGPPMTRGNPDRGHASFVLIEDAEVTLP